Protein AF-B9Y839-F1 (afdb_monomer_lite)

Secondary structure (DSSP, 8-state):
-HHHHHHHHHHHHHHHHHHHHHHHHHHHHHHHHHHHHHHHHHHHHHTT--HHHHHHHH---HHHHHHHHHHHHHHGGGSSSSSSSSS----

Organism: NCBI:txid545696

Structure (mmCIF, N/CA/C/O backbone):
data_AF-B9Y839-F1
#
_entry.id   AF-B9Y839-F1
#
loop_
_atom_site.group_PDB
_atom_site.id
_atom_site.type_symbol
_atom_site.label_atom_id
_atom_site.label_alt_id
_atom_site.label_comp_id
_atom_site.label_asym_id
_atom_site.label_entity_id
_atom_site.label_seq_id
_atom_site.pdbx_PDB_ins_code
_atom_site.Cartn_x
_atom_site.Cartn_y
_atom_site.Cartn_z
_atom_site.occupancy
_atom_site.B_iso_or_equiv
_atom_site.auth_seq_id
_atom_site.auth_comp_id
_atom_site.auth_asym_id
_atom_site.auth_atom_id
_atom_site.pdbx_PDB_model_num
ATOM 1 N N . LYS A 1 1 ? -25.903 4.943 42.441 1.00 69.81 1 LYS A N 1
ATOM 2 C CA . LYS A 1 1 ? -24.716 4.036 42.434 1.00 69.81 1 LYS A CA 1
ATOM 3 C C . LYS A 1 1 ? -24.800 2.948 41.361 1.00 69.81 1 LYS A C 1
ATOM 5 O O . LYS A 1 1 ? -23.827 2.802 40.644 1.00 69.81 1 LYS A O 1
ATOM 10 N N . ARG A 1 2 ? -25.905 2.191 41.233 1.00 76.31 2 ARG A N 1
ATOM 11 C CA . ARG A 1 2 ? -26.059 1.193 40.149 1.00 76.31 2 ARG A CA 1
ATOM 12 C C . ARG A 1 2 ? -26.199 1.818 38.756 1.00 76.31 2 ARG A C 1
ATOM 14 O O . ARG A 1 2 ? -25.617 1.290 37.824 1.00 76.31 2 ARG A O 1
ATOM 21 N N . GLU A 1 3 ? -26.907 2.940 38.646 1.00 79.06 3 GLU A N 1
ATOM 22 C CA . GLU A 1 3 ? -27.117 3.643 37.368 1.00 79.06 3 GLU A CA 1
ATOM 23 C C . GLU A 1 3 ? -25.804 4.170 36.779 1.00 79.06 3 GLU A C 1
ATOM 25 O O . GLU A 1 3 ? -25.463 3.781 35.673 1.00 79.06 3 GLU A O 1
ATOM 30 N N . GLY A 1 4 ? -24.985 4.890 37.554 1.00 88.88 4 GLY A N 1
ATOM 31 C CA . GLY A 1 4 ? -23.681 5.370 37.064 1.00 88.88 4 GLY A CA 1
ATOM 32 C C . GLY A 1 4 ? -22.681 4.268 36.668 1.00 88.88 4 GLY A C 1
ATOM 33 O O . GLY A 1 4 ? -21.812 4.501 35.839 1.00 88.88 4 GLY A O 1
ATOM 34 N N . LEU A 1 5 ? -22.799 3.049 37.215 1.00 89.81 5 LEU A N 1
ATOM 35 C CA . LEU A 1 5 ? -21.995 1.902 36.757 1.00 89.81 5 LEU A CA 1
ATOM 36 C C . LEU A 1 5 ? -22.498 1.331 35.425 1.00 89.81 5 LEU A C 1
ATOM 38 O O . LEU A 1 5 ? -21.705 0.808 34.648 1.00 89.81 5 LEU A O 1
ATOM 42 N N . ALA A 1 6 ? -23.809 1.376 35.186 1.00 90.00 6 ALA A N 1
ATOM 43 C CA . ALA A 1 6 ? -24.399 0.939 33.926 1.00 90.00 6 ALA A CA 1
ATOM 44 C C . ALA A 1 6 ? -24.121 1.954 32.808 1.00 90.00 6 ALA A C 1
ATOM 46 O O . ALA A 1 6 ? -23.746 1.547 31.714 1.00 90.00 6 ALA A O 1
ATOM 47 N N . GLU A 1 7 ? -24.232 3.246 33.118 1.00 90.19 7 GLU A N 1
ATOM 48 C CA . GLU A 1 7 ? -23.930 4.360 32.215 1.00 90.19 7 GLU A CA 1
ATOM 49 C C . GLU A 1 7 ? -22.460 4.344 31.789 1.00 90.19 7 GLU A C 1
ATOM 51 O O . GLU A 1 7 ? -22.185 4.181 30.606 1.00 90.19 7 GLU A O 1
ATOM 56 N N . GLY A 1 8 ? -21.516 4.314 32.738 1.00 94.12 8 GLY A N 1
ATOM 57 C CA . GLY A 1 8 ? -20.089 4.255 32.395 1.00 94.12 8 GLY A CA 1
ATOM 58 C C . GLY A 1 8 ? -19.680 2.987 31.630 1.00 94.12 8 GLY A C 1
ATOM 59 O O . GLY A 1 8 ? -18.729 3.004 30.851 1.00 94.12 8 GLY A O 1
ATOM 60 N N . ARG A 1 9 ? -20.401 1.867 31.804 1.00 94.19 9 ARG A N 1
ATOM 61 C CA . ARG A 1 9 ? -20.169 0.653 31.003 1.00 94.19 9 ARG A CA 1
ATOM 62 C C . ARG A 1 9 ? -20.671 0.811 29.570 1.00 94.19 9 ARG A C 1
ATOM 64 O O . ARG A 1 9 ? -20.048 0.267 28.661 1.00 94.19 9 ARG A O 1
ATOM 71 N N . GLU A 1 10 ? -21.802 1.479 29.379 1.00 94.81 10 GLU A N 1
ATOM 72 C CA . GLU A 1 10 ? -22.361 1.724 28.053 1.00 94.81 10 GLU A CA 1
ATOM 73 C C . GLU A 1 10 ? -21.545 2.773 27.293 1.00 94.81 10 GLU A C 1
ATOM 75 O O . GLU A 1 10 ? -21.201 2.529 26.140 1.00 94.81 10 GLU A O 1
ATOM 80 N N . GLU A 1 11 ? -21.138 3.859 27.956 1.00 94.25 11 GLU A N 1
ATOM 81 C CA . GLU A 1 11 ? -20.222 4.867 27.406 1.00 94.25 11 GLU A CA 1
ATOM 82 C C . GLU A 1 11 ? -18.906 4.225 26.962 1.00 94.25 11 GLU A C 1
ATOM 84 O O . GLU A 1 11 ? -18.573 4.277 25.782 1.00 94.25 11 GLU A O 1
ATOM 89 N N . GLY A 1 12 ? -18.231 3.477 27.843 1.00 96.88 12 GLY A N 1
ATOM 90 C CA . GLY A 1 12 ? -16.983 2.799 27.477 1.00 96.88 12 GLY A CA 1
ATOM 91 C C . GLY A 1 12 ? -17.147 1.760 26.356 1.00 96.88 12 GLY A C 1
ATOM 92 O O . GLY A 1 12 ? -16.213 1.504 25.596 1.00 96.88 12 GLY A O 1
ATOM 93 N N . ARG A 1 13 ? -18.337 1.158 26.206 1.00 96.69 13 ARG A N 1
ATOM 94 C CA . ARG A 1 13 ? -18.645 0.250 25.087 1.00 96.69 13 ARG A CA 1
ATOM 95 C C . ARG A 1 13 ? -18.828 1.013 23.774 1.00 96.69 13 ARG A C 1
ATOM 97 O O . ARG A 1 13 ? -18.491 0.473 22.719 1.00 96.69 13 ARG A O 1
ATOM 104 N N . ILE A 1 14 ? -19.426 2.200 23.820 1.00 97.31 14 ILE A N 1
ATOM 105 C CA . ILE A 1 14 ? -19.614 3.065 22.653 1.00 97.31 14 ILE A CA 1
ATOM 106 C C . ILE A 1 14 ? -18.259 3.618 22.221 1.00 97.31 14 ILE A C 1
ATOM 108 O O . ILE A 1 14 ? -17.859 3.344 21.094 1.00 97.31 14 ILE A O 1
ATOM 112 N N . GLU A 1 15 ? -17.518 4.249 23.133 1.00 96.44 15 GLU A N 1
ATOM 113 C CA . GLU A 1 15 ? -16.188 4.815 22.873 1.00 96.44 15 GLU A CA 1
ATOM 114 C C . GLU A 1 15 ? -15.236 3.755 22.312 1.00 96.44 15 GLU A C 1
ATOM 116 O O . GLU A 1 15 ? -14.712 3.905 21.212 1.00 96.44 15 GLU A O 1
ATOM 121 N N . GLY A 1 16 ? -15.106 2.605 22.984 1.00 97.88 16 GLY A N 1
ATOM 122 C CA . GLY A 1 16 ? -14.223 1.538 22.508 1.00 97.88 16 GLY A CA 1
ATOM 123 C C . GLY A 1 16 ? -14.633 0.957 21.147 1.00 97.88 16 GLY A C 1
ATOM 124 O O . GLY A 1 16 ? -13.785 0.481 20.389 1.00 97.88 16 GLY A O 1
ATOM 125 N N . ARG A 1 17 ? -15.928 0.989 20.801 1.00 97.50 17 ARG A N 1
ATOM 126 C CA . ARG A 1 17 ? -16.400 0.576 19.472 1.00 97.50 17 ARG A CA 1
ATOM 127 C C . ARG A 1 17 ? -16.082 1.632 18.419 1.00 97.50 17 ARG A C 1
ATOM 129 O O . ARG A 1 17 ? -15.686 1.255 17.319 1.00 97.50 17 ARG A O 1
ATOM 136 N N . GLU A 1 18 ? -16.293 2.904 18.727 1.00 97.81 18 GLU A N 1
ATOM 137 C CA . GLU A 1 18 ? -16.003 4.020 17.827 1.00 97.81 18 GLU A CA 1
ATOM 138 C C . GLU A 1 18 ? -14.507 4.085 17.515 1.00 97.81 18 GLU A C 1
ATOM 140 O O . GLU A 1 18 ? -14.138 4.005 16.343 1.00 97.81 18 GLU A O 1
ATOM 145 N N . GLU A 1 19 ? -13.654 4.057 18.542 1.00 97.25 19 GLU A N 1
ATOM 146 C CA . GLU A 1 19 ? -12.195 4.021 18.388 1.00 97.25 19 GLU A CA 1
ATOM 147 C C . GLU A 1 19 ? -11.736 2.808 17.569 1.00 97.25 19 GLU A C 1
ATOM 149 O O . GLU A 1 19 ? -10.897 2.921 16.673 1.00 97.25 19 GLU A O 1
ATOM 154 N N . GLY A 1 20 ? -12.301 1.627 17.844 1.00 98.25 20 GLY A N 1
ATOM 155 C CA . GLY A 1 20 ? -11.961 0.408 17.113 1.00 98.25 20 GLY A CA 1
ATOM 156 C C . GLY A 1 20 ? -12.331 0.473 15.628 1.00 98.25 20 GLY A C 1
ATOM 157 O O . GLY A 1 20 ? -11.580 -0.016 14.782 1.00 98.25 20 GLY A O 1
ATOM 158 N N . ILE A 1 21 ? -13.475 1.081 15.296 1.00 98.19 21 ILE A N 1
ATOM 159 C CA . ILE A 1 21 ? -13.914 1.272 13.908 1.00 98.19 21 ILE A CA 1
ATOM 160 C C . ILE A 1 21 ? -13.025 2.298 13.207 1.00 98.19 21 ILE A C 1
ATOM 162 O O . ILE A 1 21 ? -12.571 2.028 12.096 1.00 98.19 21 ILE A O 1
ATOM 166 N N . GLU A 1 22 ? -12.752 3.435 13.843 1.00 98.19 22 GLU A N 1
ATOM 167 C CA . GLU A 1 22 ? -11.921 4.498 13.274 1.00 98.19 22 GLU A CA 1
ATOM 168 C C . GLU A 1 22 ? -10.514 3.985 12.949 1.00 98.19 22 GLU A C 1
ATOM 170 O O . GLU A 1 22 ? -10.084 4.052 11.795 1.00 98.19 22 GLU A O 1
ATOM 175 N N . GLN A 1 23 ? -9.851 3.340 13.915 1.00 97.50 23 GLN A N 1
ATOM 176 C CA . GLN A 1 23 ? -8.522 2.753 13.710 1.00 97.50 23 GLN A CA 1
ATOM 177 C C . GLN A 1 23 ? -8.530 1.654 12.640 1.00 97.50 23 GLN A C 1
ATOM 179 O O . GLN A 1 23 ? -7.573 1.512 11.875 1.00 97.50 23 GLN A O 1
ATOM 184 N N . GLY A 1 24 ? -9.593 0.846 12.586 1.00 98.38 24 GLY A N 1
ATOM 185 C CA . GLY A 1 24 ? -9.739 -0.205 11.582 1.00 98.38 24 GLY A CA 1
ATOM 186 C C . GLY A 1 24 ? -9.871 0.355 10.166 1.00 98.38 24 GLY A C 1
ATOM 187 O O . GLY A 1 24 ? -9.221 -0.141 9.244 1.00 98.38 24 GLY A O 1
ATOM 188 N N . ILE A 1 25 ? -10.682 1.402 9.997 1.00 98.25 25 ILE A N 1
ATOM 189 C CA . ILE A 1 25 ? -10.887 2.078 8.713 1.00 98.25 25 ILE A CA 1
ATOM 190 C C . ILE A 1 25 ? -9.602 2.773 8.265 1.00 98.25 25 ILE A C 1
ATOM 192 O O . ILE A 1 25 ? -9.188 2.577 7.124 1.00 98.25 25 ILE A O 1
ATOM 196 N N . GLU A 1 26 ? -8.949 3.531 9.147 1.00 98.25 26 GLU A N 1
ATOM 197 C CA . GLU A 1 26 ? -7.712 4.250 8.830 1.00 98.25 26 GLU A CA 1
ATOM 198 C C . GLU A 1 26 ? -6.622 3.290 8.337 1.00 98.25 26 GLU A C 1
ATOM 200 O O . GLU A 1 26 ? -6.118 3.437 7.220 1.00 98.25 26 GLU A O 1
ATOM 205 N N . ARG A 1 27 ? -6.339 2.231 9.110 1.00 97.81 27 ARG A N 1
ATOM 206 C CA . ARG A 1 27 ? -5.344 1.213 8.734 1.00 97.81 27 ARG A CA 1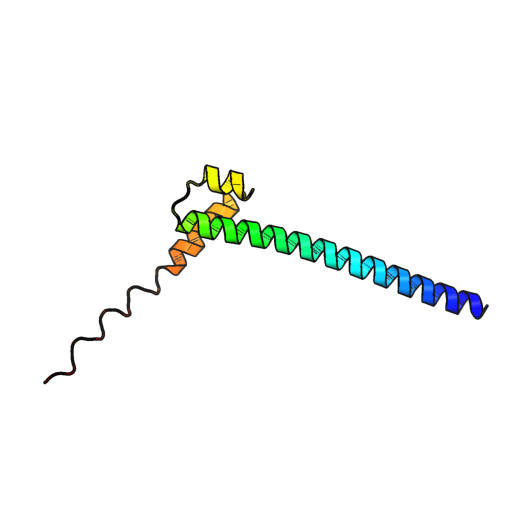
ATOM 207 C C . ARG A 1 27 ? -5.717 0.497 7.441 1.00 97.81 27 ARG A C 1
ATOM 209 O O . ARG A 1 27 ? -4.848 0.228 6.616 1.00 97.81 27 ARG A O 1
ATOM 216 N N . GLY A 1 28 ? -6.998 0.177 7.257 1.00 98.38 28 GLY A N 1
ATOM 217 C CA . GLY A 1 28 ? -7.480 -0.490 6.049 1.00 98.38 28 GLY A CA 1
ATOM 218 C C . GLY A 1 28 ? -7.303 0.367 4.794 1.00 98.38 28 GLY A C 1
ATOM 219 O O . GLY A 1 28 ? -6.856 -0.137 3.761 1.00 98.38 28 GLY A O 1
ATOM 220 N N . ILE A 1 29 ? -7.608 1.663 4.885 1.00 98.19 29 ILE A N 1
ATOM 221 C CA . ILE A 1 29 ? -7.439 2.616 3.783 1.00 98.19 29 ILE A CA 1
ATOM 222 C C . ILE A 1 29 ? -5.954 2.810 3.466 1.00 98.19 29 ILE A C 1
ATOM 224 O O . ILE A 1 29 ? -5.576 2.718 2.298 1.00 98.19 29 ILE A O 1
ATOM 228 N N . GLU A 1 30 ? -5.106 3.025 4.473 1.00 98.06 30 GLU A N 1
ATOM 229 C CA . GLU A 1 30 ? -3.666 3.219 4.277 1.00 98.06 30 GLU A CA 1
ATOM 230 C C . GLU A 1 30 ? -3.020 2.004 3.593 1.00 98.06 30 GLU A C 1
ATOM 232 O O . GLU A 1 30 ? -2.369 2.147 2.553 1.00 98.06 30 GLU A O 1
ATOM 237 N N . GLN A 1 31 ? -3.288 0.795 4.101 1.00 97.62 31 GLN A N 1
ATOM 238 C CA . GLN A 1 31 ? -2.797 -0.453 3.508 1.00 97.62 31 GLN A CA 1
ATOM 239 C C . GLN A 1 31 ? -3.320 -0.660 2.083 1.00 97.62 31 GLN A C 1
ATOM 241 O O . GLN A 1 31 ? -2.582 -1.108 1.203 1.00 97.62 31 GLN A O 1
ATOM 246 N N . GLY A 1 32 ? -4.592 -0.333 1.836 1.00 98.12 32 GLY A N 1
ATOM 247 C CA . GLY A 1 32 ? -5.200 -0.426 0.512 1.00 98.12 32 GLY A CA 1
ATOM 248 C C . GLY A 1 32 ? -4.529 0.502 -0.500 1.00 98.12 32 GLY A C 1
ATOM 249 O O . GLY A 1 32 ? -4.186 0.064 -1.601 1.00 98.12 32 GLY A O 1
ATOM 250 N N . ILE A 1 33 ? -4.286 1.757 -0.114 1.00 97.81 33 ILE A N 1
ATOM 251 C CA . ILE A 1 33 ? -3.605 2.753 -0.94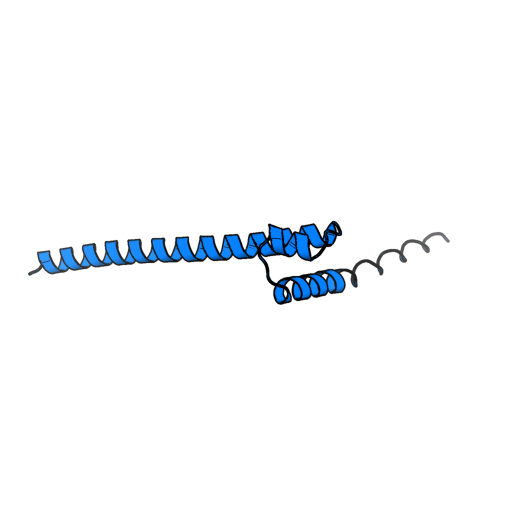7 1.00 97.81 33 ILE A CA 1
ATOM 252 C C . ILE A 1 33 ? -2.166 2.318 -1.233 1.00 97.81 33 ILE A C 1
ATOM 254 O O . ILE A 1 33 ? -1.737 2.355 -2.387 1.00 97.81 33 ILE A O 1
ATOM 258 N N . GLU A 1 34 ? -1.411 1.883 -0.221 1.00 97.25 34 GLU A N 1
ATOM 259 C CA . GLU A 1 34 ? -0.036 1.415 -0.418 1.00 97.25 34 GLU A CA 1
ATOM 260 C C . GLU A 1 34 ? 0.015 0.212 -1.368 1.00 97.25 34 GLU A C 1
ATOM 262 O O . GLU A 1 34 ? 0.766 0.226 -2.350 1.00 97.25 34 GLU A O 1
ATOM 267 N N . LYS A 1 35 ? -0.846 -0.788 -1.147 1.00 97.31 35 LYS A N 1
ATOM 268 C CA . LYS A 1 35 ? -0.941 -1.967 -2.012 1.00 97.31 35 LYS A CA 1
ATOM 269 C C . LYS A 1 35 ? -1.282 -1.585 -3.451 1.00 97.31 35 LYS A C 1
ATOM 271 O O . LYS A 1 35 ? -0.619 -2.051 -4.376 1.00 97.31 35 LYS A O 1
ATOM 276 N N . GLN A 1 36 ? -2.273 -0.716 -3.657 1.00 98.12 36 GLN A N 1
ATOM 277 C CA . GLN A 1 36 ? -2.662 -0.266 -4.994 1.00 98.12 36 GLN A CA 1
ATOM 278 C C . GLN A 1 36 ? -1.497 0.421 -5.718 1.00 98.12 36 GLN A C 1
ATOM 280 O O . GLN A 1 36 ? -1.276 0.172 -6.905 1.00 98.12 36 GLN A O 1
ATOM 285 N N . ARG A 1 37 ? -0.742 1.278 -5.023 1.00 98.12 37 ARG A N 1
ATOM 286 C CA . ARG A 1 37 ? 0.402 1.996 -5.603 1.00 98.12 37 ARG A CA 1
ATOM 287 C C . ARG A 1 37 ? 1.479 1.032 -6.094 1.00 98.12 37 ARG A C 1
ATOM 289 O O . ARG A 1 37 ? 1.979 1.206 -7.205 1.00 98.12 37 ARG A O 1
ATOM 296 N N . LEU A 1 38 ? 1.792 0.004 -5.304 1.00 97.56 38 LEU A N 1
ATOM 297 C CA . LEU A 1 38 ? 2.780 -1.014 -5.667 1.00 97.56 38 LEU A CA 1
ATOM 298 C C . LEU A 1 38 ? 2.310 -1.879 -6.842 1.00 97.56 38 LEU A C 1
ATOM 300 O O . LEU A 1 38 ? 3.058 -2.045 -7.801 1.00 97.56 38 LEU A O 1
ATOM 304 N N . GLU A 1 39 ? 1.071 -2.373 -6.819 1.00 97.12 39 GLU A N 1
ATOM 305 C CA . GLU A 1 39 ? 0.517 -3.179 -7.919 1.00 97.12 39 GLU A CA 1
ATOM 306 C C . GLU A 1 39 ? 0.431 -2.385 -9.231 1.00 97.12 39 GLU A C 1
ATOM 308 O O . GLU A 1 39 ? 0.808 -2.883 -10.291 1.00 97.12 39 GLU A O 1
ATOM 313 N N . THR A 1 40 ? 0.034 -1.111 -9.158 1.00 98.06 40 THR A N 1
ATOM 314 C CA . THR A 1 40 ? 0.030 -0.218 -10.327 1.00 98.06 40 THR A CA 1
ATOM 315 C C . THR A 1 40 ? 1.445 -0.049 -10.884 1.00 98.06 40 THR A C 1
ATOM 317 O O . THR A 1 40 ? 1.644 -0.139 -12.093 1.00 98.06 40 THR A O 1
ATOM 320 N N . ALA A 1 41 ? 2.451 0.137 -10.022 1.00 98.06 41 ALA A N 1
ATOM 321 C CA . ALA A 1 41 ? 3.842 0.245 -10.457 1.00 98.06 41 ALA A CA 1
ATOM 322 C C . ALA A 1 41 ? 4.358 -1.046 -11.109 1.00 98.06 41 ALA A C 1
ATOM 324 O O . ALA A 1 41 ? 5.044 -0.968 -12.129 1.00 98.06 41 ALA A O 1
ATOM 325 N N . LYS A 1 42 ? 4.004 -2.223 -10.568 1.00 96.25 42 LYS A N 1
ATOM 326 C CA . LYS A 1 42 ? 4.337 -3.524 -11.176 1.00 96.25 42 LYS A CA 1
ATOM 327 C C . LYS A 1 42 ? 3.786 -3.626 -12.592 1.00 96.25 42 LYS A C 1
ATOM 329 O O . LYS A 1 42 ? 4.513 -4.014 -13.502 1.00 96.25 42 LYS A O 1
ATOM 334 N N . GLU A 1 43 ? 2.527 -3.251 -12.790 1.00 96.62 43 GLU A N 1
ATOM 335 C CA . GLU A 1 43 ? 1.905 -3.319 -14.111 1.00 96.62 43 GLU A CA 1
ATOM 336 C C . GLU A 1 43 ? 2.535 -2.325 -15.093 1.00 96.62 43 GLU A C 1
ATOM 338 O O . GLU 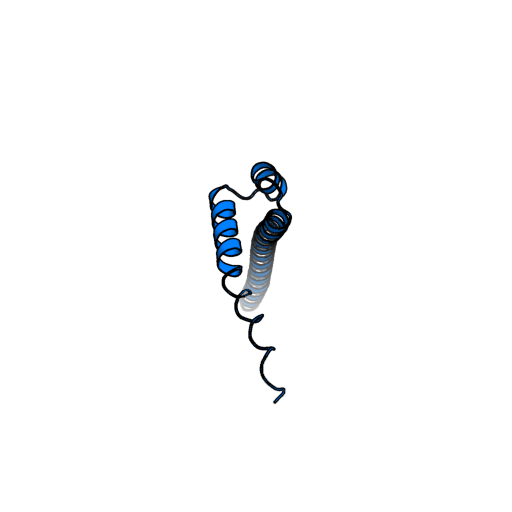A 1 43 ? 2.836 -2.676 -16.233 1.00 96.62 43 GLU A O 1
ATOM 343 N N . MET A 1 44 ? 2.844 -1.106 -14.647 1.00 97.25 44 MET A N 1
ATOM 344 C CA . MET A 1 44 ? 3.559 -0.135 -15.479 1.00 97.25 44 MET A CA 1
ATOM 345 C C . MET A 1 44 ? 4.962 -0.626 -15.879 1.00 97.25 44 MET A C 1
ATOM 347 O O . MET A 1 44 ? 5.362 -0.433 -17.028 1.00 97.25 44 MET A O 1
ATOM 351 N N . LEU A 1 45 ? 5.690 -1.292 -14.971 1.00 95.75 45 LEU A N 1
ATOM 352 C CA . LEU A 1 45 ? 6.983 -1.921 -15.272 1.00 95.75 45 LEU A CA 1
ATOM 353 C C . LEU A 1 45 ? 6.849 -3.018 -16.339 1.00 95.75 45 LEU A C 1
ATOM 355 O O . LEU A 1 45 ? 7.650 -3.052 -17.273 1.00 95.75 45 LEU A O 1
ATOM 359 N N . ARG A 1 46 ? 5.826 -3.882 -16.242 1.00 93.62 46 ARG A N 1
ATOM 360 C CA . ARG A 1 46 ? 5.542 -4.921 -17.254 1.00 93.62 46 ARG A CA 1
ATOM 361 C C . ARG A 1 46 ? 5.227 -4.337 -18.629 1.00 93.62 46 ARG A C 1
ATOM 363 O O . ARG A 1 46 ? 5.578 -4.937 -19.634 1.00 93.62 46 ARG A O 1
ATOM 370 N N . ASN A 1 47 ? 4.624 -3.152 -18.666 1.00 94.94 47 ASN A N 1
ATOM 371 C CA . ASN A 1 47 ? 4.328 -2.412 -19.895 1.00 94.94 47 ASN A CA 1
ATOM 372 C C . ASN A 1 47 ? 5.481 -1.488 -20.337 1.00 94.94 47 ASN A C 1
ATOM 374 O O . ASN A 1 47 ? 5.271 -0.576 -21.135 1.00 94.94 47 ASN A O 1
ATOM 378 N N . HIS A 1 48 ? 6.696 -1.698 -19.816 1.00 94.19 48 HIS A N 1
ATOM 379 C CA . HIS A 1 48 ? 7.908 -0.961 -20.190 1.00 94.19 48 HIS A CA 1
ATOM 380 C C . HIS A 1 48 ? 7.820 0.565 -19.992 1.00 94.19 48 HIS A C 1
ATOM 382 O O . HIS A 1 48 ? 8.488 1.335 -20.686 1.00 94.19 48 HIS A O 1
ATOM 388 N N . CYS A 1 49 ? 7.010 1.028 -19.033 1.00 96.31 49 CYS A N 1
ATOM 389 C CA . CYS A 1 49 ? 6.996 2.437 -18.649 1.00 96.31 49 CYS A CA 1
ATOM 390 C C . CYS A 1 49 ? 8.338 2.833 -18.014 1.00 96.31 49 CYS A C 1
ATOM 392 O O . CYS A 1 49 ? 8.978 2.037 -17.330 1.00 96.31 49 CYS A O 1
ATOM 394 N N . ASN A 1 50 ? 8.757 4.087 -18.202 1.00 97.44 50 ASN A N 1
ATOM 395 C CA . ASN A 1 50 ? 10.006 4.568 -17.613 1.00 97.44 50 ASN A CA 1
ATOM 396 C C . ASN A 1 50 ? 9.876 4.822 -16.101 1.00 97.44 50 ASN A C 1
ATOM 398 O O . ASN A 1 50 ? 8.826 5.238 -15.607 1.00 97.44 50 ASN A O 1
ATOM 402 N N . ASP A 1 51 ? 10.984 4.645 -15.386 1.00 97.19 51 ASP A N 1
ATOM 403 C CA . ASP A 1 51 ? 11.048 4.733 -13.924 1.00 97.19 51 ASP A CA 1
ATOM 404 C C . ASP A 1 51 ? 10.542 6.061 -13.355 1.00 97.19 51 ASP A C 1
ATOM 406 O O . ASP A 1 51 ? 9.802 6.075 -12.370 1.00 97.19 51 ASP A O 1
ATOM 410 N N . GLN A 1 52 ? 10.916 7.181 -13.981 1.00 97.50 52 GLN A N 1
ATOM 411 C CA . GLN A 1 52 ? 10.528 8.515 -13.518 1.00 97.50 52 GLN A CA 1
ATOM 412 C C . GLN A 1 52 ? 9.010 8.699 -13.584 1.00 97.50 52 GLN A C 1
ATOM 414 O O . GLN A 1 52 ? 8.400 9.226 -12.653 1.00 97.50 52 GLN A O 1
ATOM 419 N N . PHE A 1 53 ? 8.387 8.224 -14.661 1.00 98.06 53 PHE A N 1
ATOM 420 C CA . PHE A 1 53 ? 6.942 8.269 -14.835 1.00 98.06 53 PHE A CA 1
ATOM 421 C C . PHE A 1 53 ? 6.225 7.365 -13.829 1.00 98.06 53 PHE A C 1
ATOM 423 O O . PHE A 1 53 ? 5.239 7.779 -13.220 1.00 98.06 53 PHE A O 1
ATOM 430 N N . ILE A 1 54 ? 6.757 6.167 -13.578 1.00 98.12 54 ILE A N 1
ATOM 431 C CA . ILE A 1 54 ? 6.196 5.242 -12.587 1.00 98.12 54 ILE A CA 1
ATOM 432 C C . ILE A 1 54 ? 6.226 5.863 -11.190 1.00 98.12 54 ILE A C 1
ATOM 434 O O . ILE A 1 54 ? 5.197 5.888 -10.511 1.00 98.12 54 ILE A O 1
ATOM 438 N N . GLN A 1 55 ? 7.363 6.421 -10.770 1.00 98.06 55 GLN A N 1
ATOM 439 C CA . GLN A 1 55 ? 7.485 7.116 -9.483 1.00 98.06 55 GLN A CA 1
ATOM 440 C C . GLN A 1 55 ? 6.541 8.317 -9.394 1.00 98.06 55 GLN A C 1
ATOM 442 O O . GLN A 1 55 ? 5.908 8.533 -8.361 1.00 98.06 55 GLN A O 1
ATOM 447 N N . LEU A 1 56 ? 6.388 9.077 -10.482 1.00 97.81 56 LEU A N 1
ATOM 448 C CA . LEU A 1 56 ? 5.500 10.236 -10.524 1.00 97.81 56 LEU A CA 1
ATOM 449 C C . LEU A 1 56 ? 4.025 9.851 -10.331 1.00 97.81 56 LEU A C 1
ATOM 451 O O . LEU A 1 56 ? 3.329 10.508 -9.548 1.00 97.81 56 LEU A O 1
ATOM 455 N N . CYS A 1 57 ? 3.553 8.818 -11.032 1.00 97.00 57 CYS A N 1
ATOM 456 C CA . CYS A 1 57 ? 2.15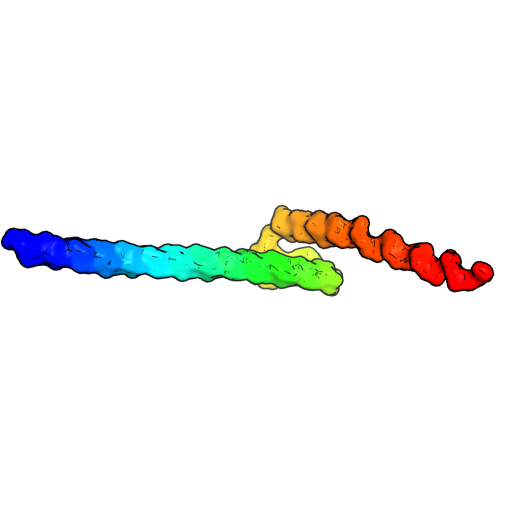5 8.380 -11.012 1.00 97.00 57 CYS A CA 1
ATOM 457 C C . CYS A 1 57 ? 1.799 7.627 -9.730 1.00 97.00 57 CYS A C 1
ATOM 459 O O . CYS A 1 57 ? 0.770 7.894 -9.116 1.00 97.00 57 CYS A O 1
ATOM 461 N N . THR A 1 58 ? 2.664 6.710 -9.304 1.00 97.62 58 THR A N 1
ATOM 462 C CA . THR A 1 58 ? 2.394 5.814 -8.169 1.00 97.62 58 THR A CA 1
ATOM 463 C C . THR A 1 58 ? 2.928 6.356 -6.849 1.00 97.62 58 THR A C 1
ATOM 465 O O . THR A 1 58 ? 2.679 5.776 -5.798 1.00 97.62 58 THR A O 1
ATOM 468 N N . LYS A 1 59 ? 3.672 7.469 -6.875 1.00 97.94 59 LYS A N 1
ATOM 469 C CA . LYS A 1 59 ? 4.316 8.117 -5.720 1.00 97.94 59 L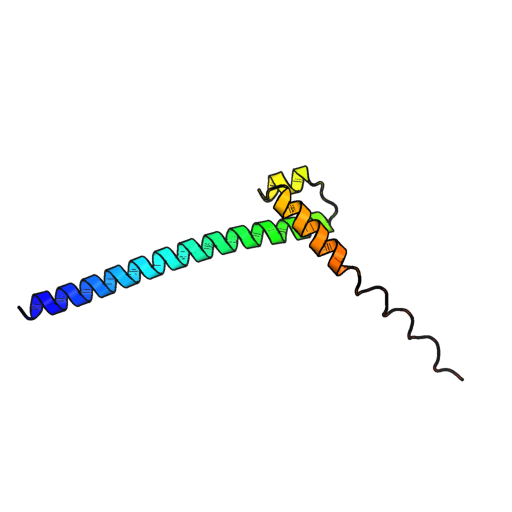YS A CA 1
ATOM 470 C C . LYS A 1 59 ? 5.342 7.253 -4.984 1.00 97.94 59 LYS A C 1
ATOM 472 O O . LYS A 1 59 ? 5.769 7.634 -3.897 1.00 97.94 59 LYS A O 1
ATOM 477 N N . ILE A 1 60 ? 5.673 6.059 -5.479 1.00 97.44 60 ILE A N 1
ATOM 478 C CA . ILE A 1 60 ? 6.631 5.167 -4.811 1.00 97.44 60 ILE A CA 1
ATOM 479 C C . ILE A 1 60 ? 8.049 5.726 -4.925 1.00 97.44 60 ILE A C 1
ATOM 481 O O . ILE A 1 60 ? 8.367 6.467 -5.855 1.00 97.44 60 ILE A O 1
ATOM 485 N N . ASN A 1 61 ? 8.907 5.368 -3.978 1.00 97.50 61 ASN A N 1
ATOM 486 C CA . ASN A 1 61 ? 10.301 5.796 -3.997 1.00 97.50 61 ASN A CA 1
ATOM 487 C C . ASN A 1 61 ? 11.182 4.865 -4.857 1.00 97.50 61 ASN A C 1
ATOM 489 O O . ASN A 1 61 ? 10.750 3.808 -5.324 1.00 97.50 61 ASN A O 1
ATOM 493 N N . LEU A 1 62 ? 12.445 5.253 -5.057 1.00 96.38 62 LEU A N 1
ATOM 494 C CA . LEU A 1 62 ? 13.410 4.469 -5.835 1.00 96.38 62 LEU A CA 1
ATOM 495 C C . LEU A 1 62 ? 13.666 3.081 -5.247 1.00 96.38 62 LEU A C 1
ATOM 497 O O . LEU A 1 62 ? 13.739 2.118 -5.996 1.00 96.38 62 LEU A O 1
ATOM 501 N N . GLN A 1 63 ? 13.756 2.956 -3.923 1.00 97.19 63 GLN A N 1
ATOM 502 C CA . GLN A 1 63 ? 14.014 1.666 -3.281 1.00 97.19 63 GLN A CA 1
ATOM 503 C C . GLN A 1 63 ? 12.866 0.684 -3.533 1.00 97.19 63 GLN A C 1
ATOM 505 O O . GLN A 1 63 ? 13.112 -0.460 -3.902 1.00 97.19 63 GLN A O 1
ATOM 510 N N . GLN A 1 64 ? 11.620 1.144 -3.396 1.00 97.00 64 GLN A N 1
ATOM 511 C CA . GLN A 1 64 ? 10.429 0.362 -3.720 1.00 97.00 64 GLN A CA 1
ATOM 512 C C . GLN A 1 64 ? 10.446 -0.058 -5.190 1.00 97.00 64 GLN A C 1
ATOM 514 O O . GLN A 1 64 ? 10.284 -1.236 -5.482 1.00 97.00 64 GLN A O 1
ATOM 519 N N . LEU A 1 65 ? 10.715 0.871 -6.112 1.00 97.00 65 LEU A N 1
ATOM 520 C CA . LEU A 1 65 ? 10.771 0.562 -7.541 1.00 97.00 65 LEU A CA 1
ATOM 521 C C . LEU A 1 65 ? 11.838 -0.497 -7.873 1.00 97.00 65 LEU A C 1
ATOM 523 O O . LEU A 1 65 ? 11.555 -1.446 -8.601 1.00 97.00 65 LEU A O 1
ATOM 527 N N . GLU A 1 66 ? 13.042 -0.372 -7.314 1.00 96.38 66 GLU A N 1
ATOM 528 C CA . GLU A 1 66 ? 14.129 -1.336 -7.519 1.00 96.38 66 GLU A CA 1
ATOM 529 C C . GLU A 1 66 ? 13.808 -2.723 -6.940 1.00 96.38 66 GLU A C 1
ATOM 531 O O . GLU A 1 66 ? 14.178 -3.740 -7.528 1.00 96.38 66 GLU A O 1
ATOM 536 N N . LEU A 1 67 ? 13.084 -2.795 -5.818 1.00 95.88 67 LEU A N 1
ATOM 537 C CA . LEU A 1 67 ? 12.583 -4.067 -5.289 1.00 95.88 67 LEU A CA 1
ATOM 538 C C . LEU A 1 67 ? 11.573 -4.717 -6.243 1.00 95.88 67 LEU A C 1
ATOM 540 O O . LEU A 1 67 ? 11.693 -5.909 -6.521 1.00 95.88 67 LEU A O 1
ATOM 544 N N . LEU A 1 68 ? 10.637 -3.940 -6.798 1.00 95.31 68 LEU A N 1
ATOM 545 C CA . LEU A 1 68 ? 9.649 -4.453 -7.756 1.00 95.31 68 LEU A CA 1
ATOM 546 C C . LEU A 1 68 ? 10.312 -4.963 -9.041 1.00 95.31 68 LEU A C 1
ATOM 548 O O . LEU A 1 68 ? 9.931 -6.012 -9.553 1.00 95.31 68 LEU A O 1
ATOM 552 N N . LYS A 1 69 ? 11.341 -4.270 -9.542 1.00 94.62 69 LYS A N 1
ATOM 553 C CA . LYS A 1 69 ? 12.123 -4.744 -10.694 1.00 94.62 69 LYS A CA 1
ATOM 554 C C . LYS A 1 69 ? 12.778 -6.098 -10.421 1.00 94.62 69 LYS A C 1
ATOM 556 O O . LYS A 1 69 ? 12.713 -6.981 -11.272 1.00 94.62 69 LYS A O 1
ATOM 561 N N . LYS A 1 70 ? 13.375 -6.284 -9.236 1.00 93.44 70 LYS A N 1
ATOM 562 C CA . LYS A 1 70 ? 13.969 -7.571 -8.830 1.00 93.44 70 LYS A CA 1
ATOM 563 C C . LYS A 1 70 ? 12.924 -8.682 -8.754 1.00 93.44 70 LYS A C 1
ATOM 565 O O . LYS A 1 70 ? 13.182 -9.777 -9.244 1.00 93.44 70 LYS A O 1
ATOM 570 N N . GLU A 1 71 ? 11.757 -8.390 -8.181 1.00 90.56 71 GLU A N 1
ATOM 571 C CA . GLU A 1 71 ? 10.636 -9.333 -8.089 1.00 90.56 71 GLU A CA 1
ATOM 572 C C . GLU A 1 71 ? 10.194 -9.794 -9.486 1.00 90.56 71 GLU A C 1
ATOM 574 O O . GLU A 1 71 ? 10.123 -10.995 -9.742 1.00 90.56 71 GLU A O 1
ATOM 579 N N . ILE A 1 72 ? 9.998 -8.852 -10.416 1.00 87.06 72 ILE A N 1
ATOM 580 C CA . ILE A 1 72 ? 9.607 -9.148 -11.801 1.00 87.06 72 ILE A CA 1
ATOM 581 C C . ILE A 1 72 ? 10.657 -10.026 -12.491 1.00 87.06 72 ILE A C 1
ATOM 583 O O . ILE A 1 72 ? 10.296 -11.059 -13.044 1.00 87.06 72 ILE A O 1
ATOM 587 N N . VAL A 1 73 ? 11.945 -9.671 -12.412 1.00 83.38 73 VAL A N 1
ATOM 588 C CA . VAL A 1 73 ? 13.037 -10.456 -13.019 1.00 83.38 73 VAL A CA 1
ATOM 589 C C . VAL A 1 73 ? 13.103 -11.874 -12.440 1.00 83.38 73 VAL A C 1
ATOM 591 O O . VAL A 1 73 ? 13.272 -12.830 -13.191 1.00 83.38 73 VAL A O 1
ATOM 594 N N . SER A 1 74 ? 12.910 -12.035 -11.127 1.00 77.75 74 SER A N 1
ATOM 595 C CA . SER A 1 74 ? 12.929 -13.352 -10.473 1.00 77.75 74 SER A CA 1
ATOM 596 C C . SER A 1 74 ? 11.748 -14.259 -10.851 1.00 77.75 74 SER A C 1
ATOM 598 O O . SER A 1 74 ? 11.850 -15.481 -10.748 1.00 77.75 74 SER A O 1
ATOM 600 N N . GLY A 1 75 ? 10.639 -13.678 -11.322 1.00 62.94 75 GLY A N 1
ATOM 601 C CA . GLY A 1 75 ? 9.451 -14.414 -11.757 1.00 62.94 75 GLY A CA 1
ATOM 602 C C . GLY A 1 75 ? 9.562 -15.018 -13.161 1.00 62.94 75 GLY A C 1
ATOM 603 O O . GLY A 1 75 ? 8.811 -15.935 -13.478 1.00 62.94 75 GLY A O 1
ATOM 604 N N . PHE A 1 76 ? 10.504 -14.552 -13.991 1.00 57.06 76 PHE A N 1
ATOM 605 C CA . PHE A 1 76 ? 10.700 -15.061 -15.357 1.00 57.06 76 PHE A CA 1
ATOM 606 C C . PHE A 1 76 ? 11.497 -16.373 -15.422 1.00 57.06 76 PHE A C 1
ATOM 608 O O . PHE A 1 76 ? 11.407 -17.093 -16.410 1.00 57.06 76 PHE A O 1
ATOM 615 N N . SER A 1 77 ? 12.209 -16.754 -14.358 1.00 51.34 77 SER A N 1
ATOM 616 C CA . SER A 1 77 ? 13.003 -17.996 -14.310 1.00 51.34 77 SER A CA 1
ATOM 617 C C . SER A 1 77 ? 12.188 -19.301 -14.199 1.00 51.34 77 SER A C 1
ATOM 619 O O . SER A 1 77 ? 12.775 -20.351 -13.964 1.00 51.34 77 SER A O 1
ATOM 621 N N . GLN A 1 78 ? 10.856 -19.270 -14.343 1.00 47.97 78 GLN A N 1
ATOM 622 C CA . GLN A 1 78 ? 9.998 -20.467 -14.256 1.00 47.97 78 GLN A CA 1
ATOM 623 C C . GLN A 1 78 ? 9.225 -20.813 -15.539 1.00 47.97 78 GLN A C 1
ATOM 625 O O . GLN A 1 78 ? 8.542 -21.829 -15.551 1.00 47.97 78 GLN A O 1
ATOM 630 N N . THR A 1 79 ? 9.311 -20.029 -16.619 1.00 46.94 79 THR A N 1
ATOM 631 C CA . THR A 1 79 ? 8.474 -20.256 -17.820 1.00 46.94 79 THR A CA 1
ATOM 632 C C . THR A 1 79 ? 9.228 -20.761 -19.051 1.00 46.94 79 THR A C 1
ATOM 634 O O . THR A 1 79 ? 8.608 -20.933 -20.096 1.00 46.94 79 THR A O 1
ATOM 637 N N . GLU A 1 80 ? 10.538 -21.004 -18.965 1.00 49.53 80 GLU A N 1
ATOM 638 C CA . GLU A 1 80 ? 11.336 -21.448 -20.123 1.00 49.53 80 GLU A CA 1
ATOM 639 C C . GLU A 1 80 ? 11.498 -22.979 -20.240 1.00 49.53 80 GLU A C 1
ATOM 641 O O . GLU A 1 80 ? 11.901 -23.451 -21.297 1.00 49.53 80 GLU A O 1
ATOM 646 N N . ASP A 1 81 ? 11.108 -23.773 -19.233 1.00 48.09 81 ASP A N 1
ATOM 647 C CA . ASP A 1 81 ? 11.405 -25.223 -19.198 1.00 48.09 81 ASP A CA 1
ATOM 648 C C . ASP A 1 81 ? 10.273 -26.148 -19.711 1.00 48.09 81 ASP A C 1
ATOM 650 O O . ASP A 1 81 ? 10.483 -27.343 -19.917 1.00 48.09 81 ASP A O 1
ATOM 654 N N . ASP A 1 82 ? 9.070 -25.626 -19.977 1.00 51.56 82 ASP A N 1
ATOM 655 C CA . ASP A 1 82 ? 7.911 -26.460 -20.357 1.00 51.56 82 ASP A CA 1
ATOM 656 C C . ASP A 1 82 ? 7.711 -26.625 -21.879 1.00 51.56 82 ASP A C 1
ATOM 658 O O . ASP A 1 82 ? 6.775 -27.303 -22.312 1.00 51.56 82 ASP A O 1
ATOM 662 N N . SER A 1 83 ? 8.581 -26.053 -22.724 1.00 55.00 83 SER A N 1
ATOM 663 C CA . SER A 1 83 ? 8.421 -26.141 -24.189 1.00 55.00 83 SER A CA 1
ATOM 664 C C . SER A 1 83 ? 9.105 -27.347 -24.859 1.00 55.00 83 SER A C 1
ATOM 666 O O . SER A 1 83 ? 8.811 -27.637 -26.018 1.00 55.00 83 SER A O 1
ATOM 668 N N . GLU A 1 84 ? 9.941 -28.120 -24.151 1.00 53.56 84 GLU A N 1
ATOM 669 C CA . GLU A 1 84 ? 10.742 -29.195 -24.776 1.00 53.56 84 GLU A CA 1
ATOM 670 C C . GLU A 1 84 ? 10.165 -30.625 -24.664 1.00 53.56 84 GLU A C 1
ATOM 672 O O . GLU A 1 84 ? 10.749 -31.569 -25.195 1.00 53.56 84 GLU A O 1
ATOM 677 N N . LYS A 1 85 ? 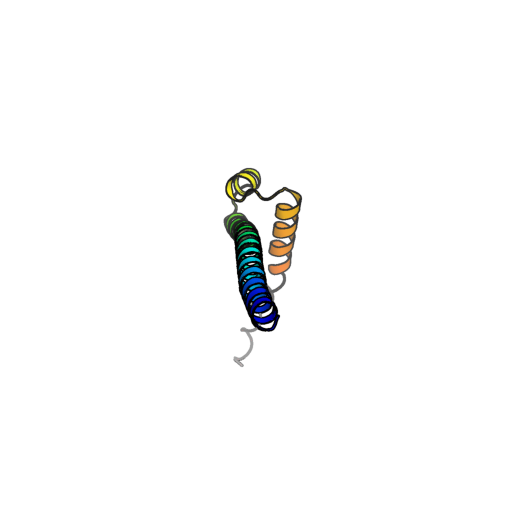8.990 -30.843 -24.056 1.00 55.56 85 LYS A N 1
ATOM 678 C CA . LYS A 1 85 ? 8.418 -32.202 -23.884 1.00 55.56 85 LYS A CA 1
ATOM 679 C C . LYS A 1 85 ? 7.240 -32.553 -24.797 1.00 55.56 85 LYS A C 1
ATOM 681 O O . LYS A 1 85 ? 6.298 -33.207 -24.361 1.00 55.56 85 LYS A O 1
ATOM 686 N N . PHE A 1 86 ? 7.296 -32.189 -26.079 1.00 49.38 86 PHE A N 1
ATOM 687 C CA . PHE A 1 86 ? 6.284 -32.642 -27.052 1.00 49.38 86 PHE A CA 1
ATOM 688 C C . PHE A 1 86 ? 6.826 -33.288 -28.330 1.00 49.38 86 PHE A C 1
ATOM 690 O O . PHE A 1 86 ? 6.099 -33.380 -29.316 1.00 49.38 86 PHE A O 1
ATOM 697 N N . HIS A 1 87 ? 8.072 -33.765 -28.347 1.00 58.44 87 HIS A N 1
ATOM 698 C CA . HIS A 1 87 ? 8.617 -34.540 -29.470 1.00 58.44 87 HIS A CA 1
ATOM 699 C C . HIS A 1 87 ? 9.284 -35.826 -28.969 1.00 58.44 87 HIS A C 1
ATOM 701 O O . HIS A 1 87 ? 10.499 -35.860 -28.835 1.00 58.44 87 HIS A O 1
ATOM 707 N N . GLN A 1 88 ? 8.491 -36.863 -28.671 1.00 52.06 88 GLN A N 1
ATOM 708 C CA . GLN A 1 88 ? 8.861 -38.289 -28.811 1.00 52.06 88 GLN A CA 1
ATOM 709 C C . GLN A 1 88 ? 7.733 -39.181 -28.271 1.00 52.06 88 GLN A C 1
ATOM 711 O O . GLN A 1 88 ? 7.766 -39.668 -27.146 1.00 52.06 88 GLN A O 1
ATOM 716 N N . ALA A 1 89 ? 6.702 -39.375 -29.089 1.00 53.66 89 ALA A N 1
ATOM 717 C CA . ALA A 1 89 ? 5.769 -40.494 -28.963 1.00 53.66 89 ALA A CA 1
ATOM 718 C C . ALA A 1 89 ? 5.154 -40.756 -30.342 1.00 53.66 89 ALA A C 1
ATOM 720 O O . ALA A 1 89 ? 3.967 -40.540 -30.573 1.00 53.66 89 ALA A O 1
ATOM 721 N N . SER A 1 90 ? 5.998 -41.101 -31.309 1.00 52.50 90 SER A N 1
ATOM 722 C CA . SER A 1 90 ? 5.588 -41.582 -32.628 1.00 52.50 90 SER A CA 1
ATOM 723 C C . SER A 1 90 ? 6.742 -42.392 -33.207 1.00 52.50 90 SER A C 1
ATOM 725 O O . SER A 1 90 ? 7.497 -41.867 -34.013 1.00 52.50 90 SER A O 1
ATOM 727 N N . ASP A 1 91 ? 6.904 -43.614 -32.705 1.00 50.91 91 ASP A N 1
ATOM 728 C CA . ASP A 1 91 ? 7.501 -44.766 -33.393 1.00 50.91 91 ASP A CA 1
ATOM 729 C C . ASP A 1 91 ? 6.940 -46.045 -32.752 1.00 50.91 91 ASP A C 1
ATOM 731 O O . ASP A 1 91 ? 6.830 -46.075 -31.500 1.00 50.91 91 ASP A O 1
#

pLDDT: mean 87.13, std 17.3, range [46.94, 98.38]

Sequence (91 aa):
KREGLAEGREEGRIEGREEGIEQGIERGIEQGIEKQRLETAKEMLRNHCNDQFIQLCTKINLQQLELLKKEIVSGFSQTEDDSEKFHQASD

Radius of gyration: 25.95 Å; chains: 1; bounding box: 41×55×76 Å

InterPro domains:
  IPR019191 Essential protein Yae1, N-terminal [PF09811] (2-32)

Foldseek 3Di:
DVVVVVVVVVVCVVVVVVVVVVVVVVVVVVVVLLVVLLVQLLVCVVVVHDPVVSCVVSVDDPVSSVVSVVVVVVVVVPPPPPPPPDPDDDD